Protein AF-X1L2M5-F1 (afdb_monomer)

Mean predicted aligned error: 8.26 Å

pLDDT: mean 87.55, std 12.47, range [47.31, 97.88]

Sequence (81 aa):
AHPRNRTRAKIIKEIIKDKFSDVIDIDPEGKNDLHRLFWTIMLGDFISYYIAIRTNIDPMPVKRIDYLKKRLVGSNLNMLH

InterPro domains:
  IPR019490 Bifunctional glucose-6-phosphate/mannose-6-phosphate isomerase, C-terminal [PF10432] (2-72)
  IPR046348 SIS domain superfamily [SSF53697] (5-66)

Solvent-accessible surface area (backbone atoms only — not comparable to full-atom values): 5057 Å² total; per-residue (Å²): 134,60,70,72,58,54,54,50,52,53,54,49,49,68,74,43,56,89,78,46,99,74,85,87,88,82,81,65,58,64,95,46,72,67,47,21,50,51,46,46,50,53,51,52,51,51,53,54,52,51,51,21,62,76,68,74,43,77,80,79,74,54,63,69,57,54,51,48,54,54,51,54,57,58,60,62,60,71,74,78,114

Radius of gyration: 19.5 Å; Cα contacts (8 Å, |Δi|>4): 22; chains: 1; bounding box: 48×34×45 Å

Structure (mmCIF, N/CA/C/O backbone):
data_AF-X1L2M5-F1
#
_entry.id   AF-X1L2M5-F1
#
loop_
_atom_site.group_PDB
_atom_site.id
_atom_site.type_symbol
_atom_site.label_atom_id
_atom_site.label_alt_id
_atom_site.label_comp_id
_atom_site.label_asym_id
_atom_site.label_entity_id
_atom_site.label_seq_id
_atom_site.pdbx_PDB_ins_code
_atom_site.Cartn_x
_atom_site.Cartn_y
_atom_site.Cartn_z
_atom_site.occupancy
_atom_site.B_iso_or_equiv
_atom_site.auth_seq_id
_atom_site.auth_comp_id
_atom_site.auth_asym_id
_atom_site.auth_atom_id
_atom_site.pdbx_PDB_model_num
ATOM 1 N N . ALA A 1 1 ? 7.650 -8.996 -13.569 1.00 70.81 1 ALA A N 1
ATOM 2 C CA . ALA A 1 1 ? 7.712 -9.735 -12.283 1.00 70.81 1 ALA A CA 1
ATOM 3 C C . ALA A 1 1 ? 8.340 -11.121 -12.467 1.00 70.81 1 ALA A C 1
ATOM 5 O O . ALA A 1 1 ? 8.113 -11.750 -13.498 1.00 70.81 1 ALA A O 1
ATOM 6 N N . HIS A 1 2 ? 9.107 -11.608 -11.486 1.00 88.38 2 HIS A N 1
ATOM 7 C CA . HIS A 1 2 ? 9.694 -12.956 -11.509 1.00 88.38 2 HIS A CA 1
ATOM 8 C C . HIS A 1 2 ? 8.598 -14.043 -11.375 1.00 88.38 2 HIS A C 1
ATOM 10 O O . HIS A 1 2 ? 7.692 -13.859 -10.555 1.00 88.38 2 HIS A O 1
ATOM 16 N N . PRO A 1 3 ? 8.663 -15.182 -12.101 1.00 92.75 3 PRO A N 1
ATOM 17 C CA . PRO A 1 3 ? 7.637 -16.236 -12.054 1.00 92.75 3 PRO A CA 1
ATOM 18 C C . PRO A 1 3 ? 7.286 -16.707 -10.637 1.00 92.75 3 PRO A C 1
ATOM 20 O O . PRO A 1 3 ? 6.114 -16.756 -10.277 1.00 92.75 3 PRO A O 1
ATOM 23 N N . ARG A 1 4 ? 8.301 -16.926 -9.788 1.00 95.31 4 ARG A N 1
ATOM 24 C CA . ARG A 1 4 ? 8.122 -17.299 -8.371 1.00 95.31 4 ARG A CA 1
ATOM 25 C C . ARG A 1 4 ? 7.230 -16.328 -7.586 1.00 95.31 4 ARG A C 1
ATOM 27 O O . ARG A 1 4 ? 6.452 -16.763 -6.743 1.00 95.31 4 ARG A O 1
ATOM 34 N N . ASN A 1 5 ? 7.325 -15.024 -7.856 1.00 92.81 5 ASN A N 1
ATOM 35 C CA . ASN A 1 5 ? 6.533 -14.019 -7.142 1.00 92.81 5 ASN A CA 1
ATOM 36 C C . ASN A 1 5 ? 5.063 -14.061 -7.576 1.00 92.81 5 ASN A C 1
ATOM 38 O O . ASN A 1 5 ? 4.187 -13.910 -6.730 1.00 92.81 5 ASN A O 1
ATOM 42 N N . ARG A 1 6 ? 4.787 -14.349 -8.857 1.00 91.19 6 ARG A N 1
ATOM 43 C CA . ARG A 1 6 ? 3.413 -14.557 -9.344 1.00 91.19 6 ARG A CA 1
ATOM 44 C C . ARG A 1 6 ? 2.769 -15.783 -8.704 1.00 91.19 6 ARG A C 1
ATOM 46 O O . ARG A 1 6 ? 1.628 -15.705 -8.266 1.00 91.19 6 ARG A O 1
ATOM 53 N N . THR A 1 7 ? 3.500 -16.894 -8.603 1.00 95.31 7 THR A N 1
ATOM 54 C CA . THR A 1 7 ? 3.001 -18.098 -7.920 1.00 95.31 7 THR A CA 1
ATOM 55 C C . THR A 1 7 ? 2.693 -17.814 -6.452 1.00 95.31 7 THR A C 1
ATOM 57 O O . THR A 1 7 ? 1.635 -18.201 -5.968 1.00 95.31 7 THR A O 1
ATOM 60 N N . ARG A 1 8 ? 3.568 -17.075 -5.755 1.00 95.00 8 ARG A N 1
ATOM 61 C CA . ARG A 1 8 ? 3.327 -16.684 -4.360 1.00 95.00 8 ARG A CA 1
ATOM 62 C C . ARG A 1 8 ? 2.053 -15.849 -4.204 1.00 95.00 8 ARG A C 1
ATOM 64 O O . ARG A 1 8 ? 1.285 -16.129 -3.294 1.00 95.00 8 ARG A O 1
ATOM 71 N N . ALA A 1 9 ? 1.820 -14.868 -5.078 1.00 92.19 9 ALA A N 1
ATOM 72 C CA . ALA A 1 9 ? 0.609 -14.046 -5.030 1.00 92.19 9 ALA A CA 1
ATOM 73 C C . ALA A 1 9 ? -0.668 -14.893 -5.187 1.00 92.19 9 ALA A C 1
ATOM 75 O O . ALA A 1 9 ? -1.588 -14.757 -4.384 1.00 92.19 9 ALA A O 1
ATOM 76 N N . LYS A 1 10 ? -0.681 -15.836 -6.143 1.00 93.75 10 LYS A N 1
ATOM 77 C CA . LYS A 1 10 ? -1.806 -16.769 -6.342 1.00 93.75 10 LYS A CA 1
ATOM 78 C C . LYS A 1 10 ? -2.087 -17.620 -5.100 1.00 93.75 10 LYS A C 1
ATOM 80 O O . LYS A 1 10 ? -3.218 -17.650 -4.632 1.00 93.75 10 LYS A O 1
ATOM 85 N N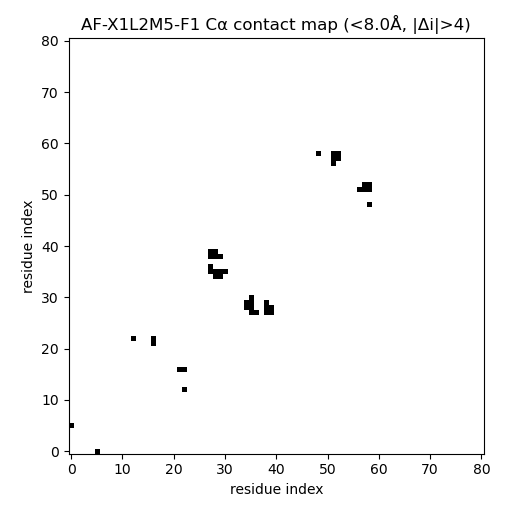 . ILE A 1 11 ? -1.050 -18.240 -4.533 1.00 95.69 11 ILE A N 1
ATOM 86 C CA . ILE A 1 11 ? -1.178 -19.069 -3.322 1.00 95.69 11 ILE A CA 1
ATOM 87 C C . ILE A 1 11 ?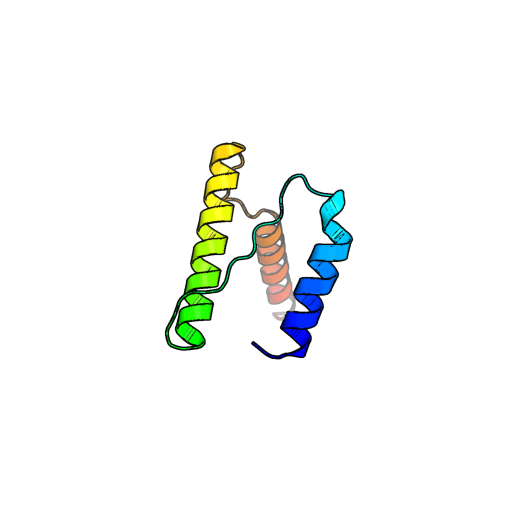 -1.688 -18.233 -2.140 1.00 95.69 11 ILE A C 1
ATOM 89 O O . ILE A 1 11 ? -2.561 -18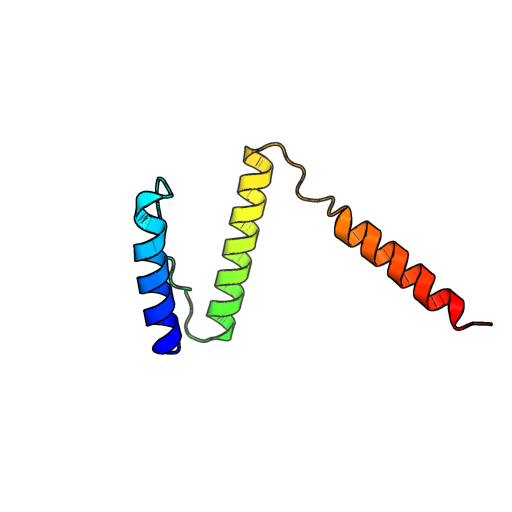.674 -1.402 1.00 95.69 11 ILE A O 1
ATOM 93 N N . ILE A 1 12 ? -1.174 -17.010 -1.956 1.00 94.56 12 ILE A N 1
ATOM 94 C CA . ILE A 1 12 ? -1.646 -16.122 -0.883 1.00 94.56 12 ILE A CA 1
ATOM 95 C C . ILE A 1 12 ? -3.131 -15.814 -1.064 1.00 94.56 12 ILE A C 1
ATOM 97 O O . ILE A 1 12 ? -3.876 -15.924 -0.093 1.00 94.56 12 ILE A O 1
ATOM 101 N N . LYS A 1 13 ? -3.567 -15.488 -2.287 1.00 92.75 13 LYS A N 1
ATOM 102 C CA . LYS A 1 13 ? -4.979 -15.230 -2.586 1.00 92.75 13 LYS A CA 1
ATOM 103 C C . LYS A 1 13 ? -5.858 -16.423 -2.209 1.00 92.75 13 LYS A C 1
ATOM 105 O O . LYS A 1 13 ? -6.873 -16.235 -1.550 1.00 92.75 13 LYS A O 1
ATOM 110 N N . GLU A 1 14 ? -5.440 -17.642 -2.544 1.00 93.56 14 GLU A N 1
ATOM 111 C CA . GLU A 1 14 ? -6.150 -18.871 -2.163 1.00 93.56 14 GLU A CA 1
ATOM 112 C C . GLU A 1 14 ? -6.234 -19.071 -0.642 1.00 93.56 14 GLU A C 1
ATOM 114 O O . GLU A 1 14 ? -7.281 -19.477 -0.145 1.00 93.56 14 GLU A O 1
ATOM 119 N N . ILE A 1 15 ? -5.168 -18.755 0.102 1.00 94.75 15 ILE A N 1
ATOM 120 C CA . ILE A 1 15 ? -5.120 -18.886 1.571 1.00 94.75 15 ILE A CA 1
ATOM 121 C C . ILE A 1 15 ? -6.054 -17.887 2.268 1.00 94.75 15 ILE A C 1
ATOM 123 O O . ILE A 1 15 ? -6.602 -18.188 3.332 1.00 94.75 15 ILE A O 1
ATOM 127 N N . ILE A 1 16 ? -6.198 -16.681 1.716 1.00 93.75 16 ILE A N 1
ATOM 128 C CA . ILE A 1 16 ? -6.922 -15.585 2.375 1.00 93.75 16 ILE A CA 1
ATOM 129 C C . ILE A 1 16 ? -8.342 -15.370 1.846 1.00 93.75 16 ILE A C 1
ATOM 131 O O . ILE A 1 16 ? -9.066 -14.581 2.449 1.00 93.75 16 ILE A O 1
ATOM 135 N N . LYS A 1 17 ? -8.745 -16.050 0.762 1.00 88.94 17 LYS A N 1
ATOM 136 C CA . LYS A 1 17 ? -10.024 -15.815 0.063 1.00 88.94 17 LYS A CA 1
ATOM 137 C C . LYS A 1 17 ? -11.254 -15.850 0.981 1.00 88.94 17 LYS A C 1
ATOM 139 O O . LYS 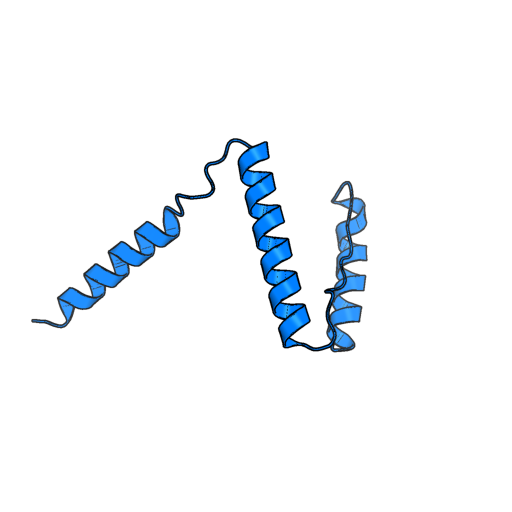A 1 17 ? -12.170 -15.073 0.772 1.00 88.94 17 LYS A O 1
ATOM 144 N N . ASP A 1 18 ? -11.241 -16.698 2.012 1.00 90.94 18 ASP 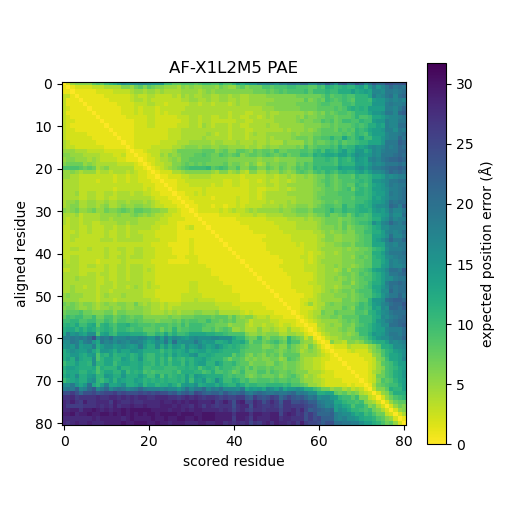A N 1
ATOM 145 C CA . ASP A 1 18 ? -12.371 -16.879 2.935 1.00 90.94 18 ASP A CA 1
ATOM 146 C C . ASP A 1 18 ? -12.241 -16.020 4.212 1.00 90.94 18 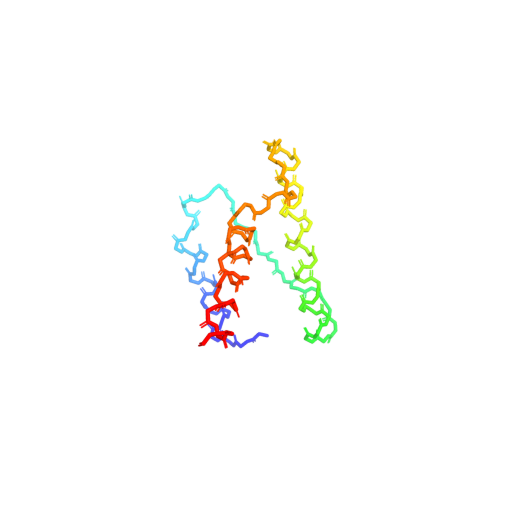ASP A C 1
ATOM 148 O O . ASP A 1 18 ? -13.093 -16.073 5.096 1.00 90.94 18 ASP A O 1
ATOM 152 N N . LYS A 1 19 ? -11.154 -15.245 4.351 1.00 94.25 19 LYS A N 1
ATOM 153 C CA . LYS A 1 19 ? -10.871 -14.408 5.535 1.00 94.25 19 LYS A CA 1
ATOM 154 C C . LYS A 1 19 ? -11.241 -12.940 5.358 1.00 94.25 19 LYS A C 1
ATOM 156 O O . LYS A 1 19 ? -11.295 -12.211 6.346 1.00 94.25 19 LYS A O 1
ATOM 161 N N . PHE A 1 20 ? -11.449 -12.502 4.124 1.00 90.31 20 PHE A N 1
ATOM 162 C CA . PHE A 1 20 ? -11.751 -11.118 3.787 1.00 90.31 20 PHE A CA 1
ATOM 163 C C . PHE A 1 20 ? -12.981 -11.073 2.891 1.00 90.31 20 PHE A C 1
ATOM 165 O O . PHE A 1 20 ? -13.232 -11.998 2.127 1.00 90.31 20 PHE A O 1
ATOM 172 N N . SER A 1 21 ? -13.742 -9.986 2.986 1.00 89.00 21 SER A N 1
ATOM 173 C CA . SER A 1 21 ? -14.932 -9.779 2.158 1.00 89.00 21 SER A CA 1
ATOM 174 C C . SER A 1 21 ? -14.605 -9.619 0.674 1.00 89.00 21 SER A C 1
ATOM 176 O O . SER A 1 21 ? -15.443 -9.929 -0.163 1.00 89.00 21 SER A O 1
ATOM 1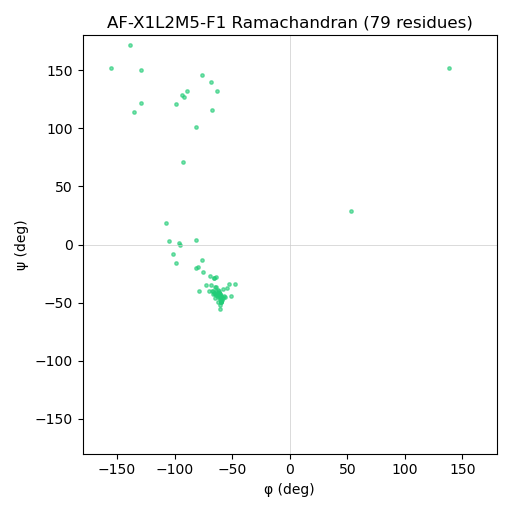78 N N . ASP A 1 22 ? -13.414 -9.104 0.358 1.00 88.56 22 ASP A N 1
ATOM 179 C CA . ASP A 1 22 ? -12.960 -8.890 -1.012 1.00 88.56 22 ASP A CA 1
ATOM 180 C C . ASP A 1 22 ? -11.424 -8.876 -1.095 1.00 88.56 22 ASP A C 1
ATOM 182 O O . ASP A 1 22 ? -10.739 -8.517 -0.129 1.00 88.56 22 ASP A O 1
ATOM 186 N N . VAL A 1 23 ? -10.885 -9.263 -2.253 1.00 89.75 23 VAL A N 1
ATOM 187 C CA . VAL A 1 23 ? -9.451 -9.234 -2.571 1.00 89.75 23 VAL A CA 1
ATOM 188 C C . VAL A 1 23 ? -9.263 -8.662 -3.971 1.00 89.75 23 VAL A C 1
ATOM 190 O O . VAL A 1 23 ? -9.607 -9.297 -4.971 1.00 89.75 23 VAL A O 1
ATOM 193 N N . ILE A 1 24 ? -8.640 -7.487 -4.033 1.00 91.12 24 ILE A N 1
ATOM 194 C CA . ILE A 1 24 ? -8.404 -6.746 -5.271 1.00 91.12 24 ILE A CA 1
ATOM 195 C C . ILE A 1 24 ? -6.968 -6.996 -5.740 1.00 91.12 24 ILE A C 1
ATOM 197 O O . ILE A 1 24 ? -6.014 -6.690 -5.024 1.00 91.12 24 ILE A O 1
ATOM 201 N N . ASP A 1 25 ? -6.818 -7.533 -6.953 1.00 90.38 25 ASP A N 1
ATOM 202 C CA . ASP A 1 25 ? -5.523 -7.637 -7.628 1.00 90.38 25 ASP A CA 1
ATOM 203 C C . ASP A 1 25 ? -5.271 -6.369 -8.448 1.00 90.38 25 ASP A C 1
ATOM 205 O O . ASP A 1 25 ? -6.139 -5.923 -9.198 1.00 90.38 25 ASP A O 1
ATOM 209 N N . ILE A 1 26 ? -4.074 -5.796 -8.317 1.00 91.81 26 ILE A N 1
ATOM 210 C CA . ILE A 1 26 ? -3.674 -4.582 -9.030 1.00 91.81 26 ILE A CA 1
ATOM 211 C C . ILE A 1 26 ? -2.331 -4.837 -9.706 1.00 91.81 26 ILE A C 1
ATOM 213 O O . ILE A 1 26 ? -1.337 -5.132 -9.038 1.00 91.81 26 ILE A O 1
ATOM 217 N N . ASP A 1 27 ? -2.300 -4.687 -11.027 1.00 91.25 27 ASP A N 1
ATOM 218 C CA . ASP A 1 27 ? -1.063 -4.694 -11.799 1.00 91.25 27 ASP A CA 1
ATOM 219 C C . ASP A 1 27 ? -0.560 -3.254 -11.995 1.00 91.25 27 ASP A C 1
ATOM 221 O O . ASP A 1 27 ? -1.320 -2.404 -12.459 1.00 91.25 27 ASP A O 1
ATOM 225 N N . PRO A 1 28 ? 0.714 -2.955 -11.673 1.00 93.31 28 PRO A N 1
ATOM 226 C CA . PRO A 1 28 ? 1.259 -1.617 -11.852 1.00 93.31 28 PRO A CA 1
ATOM 227 C C . PRO A 1 28 ? 1.290 -1.154 -13.305 1.00 93.31 28 PRO A C 1
ATOM 229 O O . PRO A 1 28 ? 1.841 -1.842 -14.172 1.00 93.31 28 PRO A O 1
ATOM 232 N N . GLU A 1 29 ? 0.806 0.060 -13.557 1.00 94.81 29 GLU A N 1
ATOM 233 C CA . GLU A 1 29 ? 0.906 0.673 -14.879 1.00 94.81 29 GLU A CA 1
ATOM 234 C C . GLU A 1 29 ? 2.319 1.199 -15.158 1.00 94.81 29 GLU A C 1
ATOM 236 O O . GLU A 1 29 ? 3.032 1.682 -14.276 1.00 94.81 29 GLU A O 1
ATOM 241 N N . GLY A 1 30 ? 2.734 1.118 -16.424 1.00 94.69 30 GLY A N 1
ATOM 242 C CA . GLY A 1 30 ? 3.948 1.771 -16.900 1.00 94.69 30 GLY A CA 1
ATOM 243 C C . GLY A 1 30 ? 4.809 0.936 -17.843 1.00 94.69 30 GLY A C 1
ATOM 244 O O . GLY A 1 30 ? 4.860 -0.294 -17.792 1.00 94.69 30 GLY A O 1
ATOM 245 N N . LYS A 1 31 ? 5.534 1.645 -18.716 1.00 94.88 31 LYS A N 1
ATOM 246 C CA . LYS A 1 31 ? 6.357 1.060 -19.792 1.00 94.88 31 LYS A CA 1
ATOM 247 C C . LYS A 1 31 ? 7.666 0.434 -19.297 1.00 94.88 31 LYS A C 1
ATOM 249 O O . LYS A 1 31 ? 8.209 -0.440 -19.961 1.00 94.88 31 LYS A O 1
ATOM 254 N N . ASN A 1 32 ? 8.175 0.862 -18.144 1.00 95.81 32 ASN A N 1
ATOM 255 C CA . ASN A 1 32 ? 9.426 0.375 -17.559 1.00 95.81 32 ASN A CA 1
ATOM 256 C C . ASN A 1 32 ? 9.294 0.189 -16.037 1.00 95.81 32 ASN A C 1
ATOM 258 O O . ASN A 1 32 ? 8.274 0.551 -15.447 1.00 95.81 32 ASN A O 1
ATOM 262 N N . ASP A 1 33 ? 10.315 -0.405 -15.415 1.00 94.56 33 ASP A N 1
ATOM 263 C CA . ASP A 1 33 ? 10.295 -0.731 -13.984 1.00 94.56 33 ASP A CA 1
ATOM 264 C C . ASP A 1 33 ? 10.214 0.509 -13.090 1.00 94.56 33 ASP A C 1
ATOM 266 O O . ASP A 1 33 ? 9.504 0.486 -12.089 1.00 94.56 33 ASP A O 1
ATOM 270 N N . LEU A 1 34 ? 10.880 1.603 -13.470 1.00 97.19 34 LEU A N 1
ATOM 271 C CA . LEU A 1 34 ? 10.875 2.838 -12.689 1.00 97.19 34 LEU A CA 1
ATOM 272 C C . LEU A 1 34 ? 9.488 3.490 -12.668 1.00 97.19 34 LEU A C 1
ATOM 274 O O . LEU A 1 34 ? 9.016 3.906 -11.615 1.00 97.19 34 LEU A O 1
ATOM 278 N N . HIS A 1 35 ? 8.807 3.529 -13.815 1.00 97.25 35 HIS A N 1
ATOM 279 C CA . HIS A 1 35 ? 7.435 4.021 -13.898 1.00 97.25 35 HIS A CA 1
ATOM 280 C C . HIS A 1 35 ? 6.503 3.150 -13.046 1.00 97.25 35 HIS A C 1
ATOM 282 O O . HIS A 1 35 ? 5.806 3.681 -12.189 1.00 97.25 35 HIS A O 1
ATOM 288 N N . ARG A 1 36 ? 6.555 1.819 -13.196 1.00 96.44 36 ARG A N 1
ATOM 289 C CA . ARG A 1 36 ? 5.732 0.904 -12.384 1.00 96.44 36 ARG A CA 1
ATOM 290 C C . ARG A 1 36 ? 5.969 1.072 -10.884 1.00 96.44 36 ARG A C 1
ATOM 292 O O . ARG A 1 36 ? 5.020 1.003 -10.105 1.00 96.44 36 ARG A O 1
ATOM 299 N N . LEU A 1 37 ? 7.218 1.312 -10.481 1.00 96.31 37 LEU A N 1
ATOM 300 C CA . LEU A 1 37 ? 7.574 1.596 -9.093 1.00 96.31 37 LEU A CA 1
ATOM 301 C C . LEU A 1 37 ? 6.875 2.865 -8.593 1.00 96.31 37 LEU A C 1
ATOM 303 O O . LEU A 1 37 ? 6.150 2.800 -7.603 1.00 96.31 37 LEU A O 1
ATOM 307 N N . PHE A 1 38 ? 7.052 3.994 -9.283 1.00 97.75 38 PHE A N 1
ATOM 308 C CA . PHE A 1 38 ? 6.436 5.258 -8.872 1.00 97.75 38 PHE A CA 1
ATOM 309 C C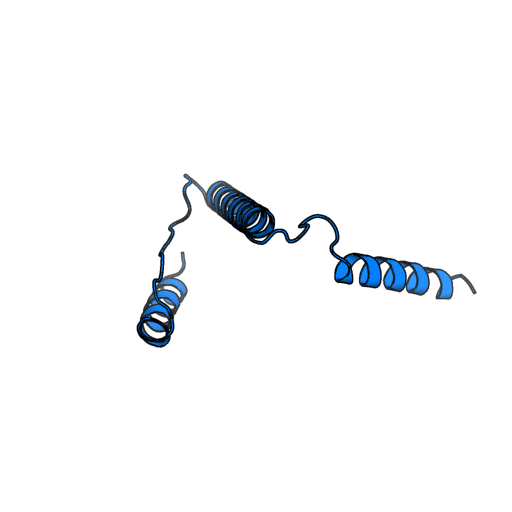 . PHE A 1 38 ? 4.911 5.212 -8.917 1.00 97.75 38 PHE A C 1
ATOM 311 O O . PHE A 1 38 ? 4.273 5.698 -7.988 1.00 97.75 38 PHE A O 1
ATOM 318 N N . TRP A 1 39 ? 4.326 4.576 -9.933 1.00 97.88 39 TRP A N 1
ATOM 319 C CA . TRP A 1 39 ? 2.879 4.392 -10.022 1.00 97.88 39 TRP A CA 1
ATOM 320 C C . TRP A 1 39 ? 2.338 3.642 -8.800 1.00 97.88 39 TRP A C 1
ATOM 322 O O . TRP A 1 39 ? 1.378 4.082 -8.172 1.00 97.88 39 TRP A O 1
ATOM 332 N N . THR A 1 40 ? 3.009 2.556 -8.398 1.00 96.62 40 THR A N 1
ATOM 333 C CA . THR A 1 40 ? 2.604 1.758 -7.229 1.00 96.62 40 THR A CA 1
ATOM 334 C C . THR A 1 40 ? 2.735 2.551 -5.928 1.00 96.62 40 THR A C 1
ATOM 336 O O . THR A 1 40 ? 1.849 2.473 -5.079 1.00 96.62 40 THR A O 1
ATOM 339 N N . ILE A 1 41 ? 3.819 3.324 -5.771 1.00 97.44 41 ILE A N 1
ATOM 340 C CA . ILE A 1 41 ? 4.033 4.185 -4.597 1.00 97.44 41 ILE A CA 1
ATOM 341 C C . ILE A 1 41 ? 2.910 5.218 -4.496 1.00 97.44 41 ILE A C 1
ATOM 343 O O . ILE A 1 41 ? 2.238 5.291 -3.472 1.00 97.44 41 ILE A O 1
ATOM 347 N N . MET A 1 42 ? 2.653 5.957 -5.579 1.00 97.69 42 MET A N 1
ATOM 348 C CA . MET A 1 42 ? 1.626 6.999 -5.587 1.00 97.69 42 MET A CA 1
ATOM 349 C C . MET A 1 42 ? 0.233 6.435 -5.308 1.00 97.69 42 MET A C 1
ATOM 351 O O . MET A 1 42 ? -0.520 7.019 -4.530 1.00 97.69 42 MET A O 1
ATOM 355 N N . LEU A 1 43 ? -0.108 5.286 -5.899 1.00 97.69 43 LEU A N 1
ATOM 356 C CA . LEU A 1 43 ? -1.378 4.622 -5.622 1.00 97.69 43 LEU A CA 1
ATOM 357 C C . LEU A 1 43 ? -1.512 4.268 -4.131 1.00 97.69 43 LEU A C 1
ATOM 359 O O . LEU A 1 43 ? -2.545 4.552 -3.523 1.00 97.69 43 LEU A O 1
ATOM 363 N N . GLY A 1 44 ? -0.471 3.683 -3.532 1.00 95.81 44 GLY A N 1
ATOM 364 C CA . GLY A 1 44 ? -0.455 3.337 -2.108 1.00 95.81 44 GLY A CA 1
ATOM 365 C C . GLY A 1 44 ? -0.595 4.555 -1.189 1.00 95.81 44 GLY A C 1
ATOM 366 O O . GLY A 1 44 ? -1.341 4.498 -0.204 1.00 95.81 44 GLY A O 1
ATOM 367 N N . ASP A 1 45 ? 0.056 5.665 -1.538 1.00 94.81 45 ASP A N 1
ATOM 368 C CA . ASP A 1 45 ? -0.019 6.922 -0.789 1.00 94.81 45 ASP A CA 1
ATOM 369 C C . ASP A 1 45 ? -1.434 7.515 -0.832 1.00 94.81 45 ASP A C 1
ATOM 371 O O . ASP A 1 45 ? -1.992 7.862 0.214 1.00 94.81 45 ASP A O 1
ATOM 375 N N . PHE A 1 46 ? -2.068 7.562 -2.010 1.00 95.75 46 PHE A N 1
ATOM 376 C CA . PHE A 1 46 ? -3.437 8.069 -2.141 1.00 95.75 46 PHE A CA 1
ATOM 377 C C . PHE A 1 46 ? -4.470 7.186 -1.441 1.00 95.75 46 PHE A C 1
ATOM 379 O O . PHE A 1 46 ? -5.369 7.719 -0.787 1.00 95.75 46 PHE A O 1
ATOM 386 N N . ILE A 1 47 ? -4.340 5.856 -1.524 1.00 95.62 47 ILE A N 1
ATOM 387 C CA . ILE A 1 47 ? -5.212 4.927 -0.787 1.00 95.62 47 ILE A CA 1
ATOM 388 C C . ILE A 1 47 ? -5.094 5.184 0.719 1.00 95.62 47 ILE A C 1
ATOM 390 O O . ILE A 1 47 ? -6.107 5.346 1.402 1.00 95.62 47 ILE A O 1
ATOM 394 N N . SER A 1 48 ? -3.865 5.264 1.233 1.00 93.38 48 SER A N 1
ATOM 395 C CA . SER A 1 48 ? -3.606 5.487 2.660 1.00 93.38 48 SER A CA 1
ATOM 396 C C . SER A 1 48 ? -4.170 6.829 3.133 1.00 93.38 48 SER A C 1
ATOM 398 O O . SER A 1 48 ? -4.838 6.896 4.167 1.00 93.38 48 SER A O 1
ATOM 400 N N . TYR A 1 49 ? -3.956 7.886 2.347 1.00 92.69 49 TYR A N 1
ATOM 401 C CA . TYR A 1 49 ? -4.482 9.220 2.621 1.00 92.69 49 TYR A CA 1
ATOM 402 C C . TYR A 1 49 ? -6.017 9.251 2.621 1.00 92.69 49 TYR A C 1
ATOM 404 O O . TYR A 1 49 ? -6.631 9.787 3.545 1.00 92.69 49 TYR A O 1
ATOM 412 N N . TYR A 1 50 ? -6.652 8.623 1.628 1.00 94.62 50 TYR A N 1
ATOM 413 C CA . TYR A 1 50 ? -8.108 8.552 1.545 1.00 94.62 50 TYR A CA 1
ATOM 414 C C . TYR A 1 50 ? -8.719 7.807 2.740 1.00 94.62 50 TYR A C 1
ATOM 416 O O . TYR A 1 50 ? -9.695 8.276 3.329 1.00 94.62 50 TYR A O 1
ATOM 424 N N . ILE A 1 51 ? -8.130 6.675 3.142 1.00 93.62 51 ILE A N 1
ATOM 425 C CA . ILE A 1 51 ? -8.578 5.919 4.320 1.00 93.62 51 ILE A CA 1
ATOM 426 C C . ILE A 1 51 ? -8.456 6.772 5.588 1.00 93.62 51 ILE A C 1
ATOM 428 O O . ILE A 1 51 ? -9.379 6.768 6.402 1.00 93.62 51 ILE A O 1
ATOM 432 N N . ALA A 1 52 ? -7.369 7.528 5.755 1.00 92.88 52 ALA A N 1
ATOM 433 C CA . ALA A 1 52 ? -7.186 8.412 6.905 1.00 92.88 52 ALA A CA 1
ATOM 434 C C . ALA A 1 52 ? -8.314 9.455 7.010 1.00 92.88 52 ALA A C 1
ATOM 436 O O . ALA A 1 52 ? -8.967 9.559 8.049 1.00 92.88 52 ALA A O 1
ATOM 437 N N . ILE A 1 53 ? -8.648 10.121 5.896 1.00 91.81 53 ILE A N 1
ATOM 438 C CA . ILE A 1 53 ? -9.785 11.055 5.834 1.00 91.81 53 ILE A CA 1
ATOM 439 C C . ILE A 1 53 ? -11.097 10.344 6.180 1.00 91.81 53 ILE A C 1
ATOM 441 O O . ILE A 1 53 ? -11.864 10.821 7.014 1.00 91.81 53 ILE A O 1
ATOM 445 N N . ARG A 1 54 ? -11.368 9.186 5.565 1.00 94.94 54 ARG A N 1
ATOM 446 C CA . ARG A 1 54 ? -12.619 8.437 5.783 1.00 94.94 54 ARG A CA 1
ATOM 447 C C . ARG A 1 54 ? -12.789 7.934 7.212 1.00 94.94 54 ARG A C 1
ATOM 449 O O . ARG A 1 54 ? -13.921 7.747 7.650 1.00 94.94 54 ARG A O 1
ATOM 456 N N . THR A 1 55 ? -11.688 7.697 7.913 1.00 94.56 55 THR A N 1
ATOM 457 C CA . THR A 1 55 ? -11.667 7.208 9.297 1.00 94.56 55 THR A CA 1
ATOM 458 C C . THR A 1 55 ? -11.521 8.331 10.327 1.00 94.56 55 THR A C 1
ATOM 460 O O . THR A 1 55 ? -11.488 8.040 11.520 1.00 94.56 55 THR A O 1
ATOM 463 N N . ASN A 1 56 ? -11.461 9.602 9.897 1.00 90.56 56 ASN A N 1
ATOM 464 C CA . ASN A 1 56 ? -11.146 10.764 10.742 1.00 90.56 56 ASN A CA 1
ATOM 465 C C . ASN A 1 56 ? -9.836 10.602 11.540 1.00 90.56 56 ASN A C 1
ATOM 467 O O . ASN A 1 56 ? -9.684 11.156 12.631 1.00 90.56 56 ASN A O 1
ATOM 471 N N . ILE A 1 57 ? -8.885 9.836 11.007 1.00 88.25 57 ILE A N 1
ATOM 472 C CA . ILE A 1 57 ? -7.535 9.727 11.554 1.00 88.25 57 ILE A CA 1
ATOM 473 C C . ILE A 1 57 ? -6.680 10.775 10.852 1.00 88.25 57 ILE A C 1
ATOM 475 O O . ILE A 1 57 ? -6.619 10.798 9.628 1.00 88.25 57 ILE A O 1
ATOM 479 N N . ASP A 1 58 ? -5.998 11.626 11.617 1.00 82.94 58 ASP A N 1
ATOM 480 C CA . ASP A 1 58 ? -5.034 12.571 11.055 1.00 82.94 58 ASP A CA 1
ATOM 481 C C . ASP A 1 58 ? -3.818 11.803 10.488 1.00 82.94 58 ASP A C 1
ATOM 483 O O . ASP A 1 58 ? -3.104 11.148 11.258 1.00 82.94 58 ASP A O 1
ATOM 487 N N . PRO A 1 59 ? -3.567 11.840 9.162 1.00 79.69 59 PRO A N 1
ATOM 488 C CA . PRO A 1 59 ? -2.447 11.129 8.550 1.00 79.69 59 PRO A CA 1
ATOM 489 C C . PRO A 1 59 ? -1.095 11.820 8.774 1.00 79.69 59 PRO A C 1
ATOM 491 O O . PRO A 1 59 ? -0.057 11.215 8.502 1.00 79.69 59 PRO A O 1
ATOM 494 N N . MET A 1 60 ? -1.080 13.078 9.226 1.00 78.69 60 MET A N 1
ATOM 495 C CA . MET A 1 60 ? 0.127 13.907 9.273 1.00 78.69 60 MET A CA 1
ATOM 496 C C . MET A 1 60 ? 1.061 13.589 10.465 1.00 78.69 60 MET A C 1
ATOM 498 O O . MET A 1 60 ? 2.280 13.541 10.269 1.00 78.69 60 MET A O 1
ATOM 502 N N . PRO A 1 61 ? 0.566 13.313 11.691 1.00 80.00 61 PRO A N 1
ATOM 503 C CA . PRO A 1 61 ? 1.405 13.009 12.841 1.00 80.00 61 PRO A CA 1
ATOM 504 C C . PRO A 1 61 ? 1.845 11.544 12.841 1.00 80.00 61 PRO A C 1
ATOM 506 O O . PRO A 1 61 ? 1.143 10.647 13.317 1.00 80.00 61 PRO A O 1
ATOM 509 N N . VAL A 1 62 ? 3.081 11.283 12.421 1.00 78.56 62 VAL A N 1
ATOM 510 C CA . VAL A 1 62 ? 3.690 9.955 12.569 1.00 78.56 62 VAL A CA 1
ATOM 511 C C . VAL A 1 62 ? 4.475 9.898 13.881 1.00 78.56 62 VAL A C 1
ATOM 513 O O . VAL A 1 62 ? 5.703 9.824 13.891 1.00 78.56 62 VAL A O 1
ATOM 516 N N . LYS A 1 63 ? 3.758 9.884 15.017 1.00 79.56 63 LYS A N 1
ATOM 517 C CA . LYS A 1 63 ? 4.333 9.951 16.385 1.00 79.56 63 LYS A CA 1
ATOM 518 C C . LYS A 1 63 ? 5.506 8.988 16.626 1.00 79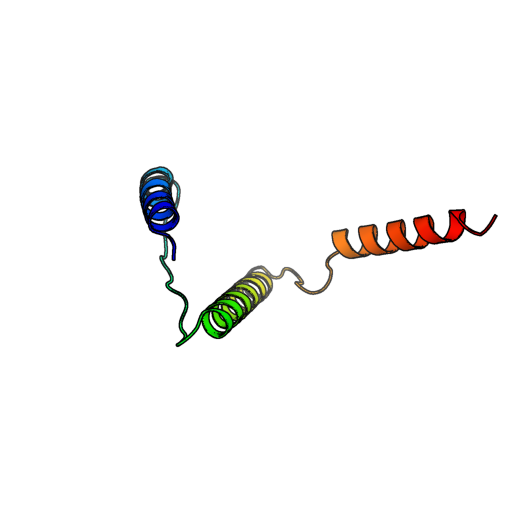.56 63 LYS A C 1
ATOM 520 O O . LYS A 1 63 ? 6.438 9.310 17.359 1.00 79.56 63 LYS A O 1
ATOM 525 N N . ARG A 1 64 ? 5.477 7.800 16.008 1.00 80.75 64 ARG A N 1
ATOM 526 C CA . ARG A 1 64 ? 6.571 6.812 16.081 1.00 80.75 64 ARG A CA 1
ATOM 527 C C . ARG A 1 64 ? 7.844 7.282 15.370 1.00 80.75 64 ARG A C 1
ATOM 529 O O . ARG A 1 64 ? 8.933 7.071 15.895 1.00 80.75 64 ARG A O 1
ATOM 536 N N . ILE A 1 65 ? 7.715 7.931 14.212 1.00 82.69 65 ILE A N 1
ATOM 537 C CA . ILE A 1 65 ? 8.849 8.528 13.493 1.00 82.69 65 ILE A CA 1
ATOM 538 C C . ILE A 1 65 ? 9.373 9.737 14.263 1.00 82.69 65 ILE A C 1
ATOM 540 O O . ILE A 1 65 ? 10.584 9.878 14.391 1.00 82.69 65 ILE A O 1
ATOM 544 N N . ASP A 1 66 ? 8.502 10.565 14.837 1.00 84.81 66 ASP A N 1
ATOM 545 C CA . ASP A 1 66 ? 8.942 11.694 15.667 1.00 84.81 66 ASP A CA 1
ATOM 546 C C . ASP A 1 66 ? 9.728 11.221 16.893 1.00 84.81 66 ASP A C 1
ATOM 548 O O . ASP A 1 66 ? 10.775 11.777 17.224 1.00 84.81 66 ASP A O 1
ATOM 552 N N . TYR A 1 67 ? 9.261 10.153 17.545 1.00 86.44 67 TYR A N 1
ATOM 553 C CA . TYR A 1 67 ? 9.980 9.506 18.639 1.00 86.44 67 TYR A CA 1
ATOM 554 C C . TYR A 1 67 ? 11.350 8.972 18.194 1.00 86.44 67 TYR A C 1
ATOM 556 O O . TYR A 1 67 ? 12.355 9.230 18.859 1.00 86.44 67 TYR A O 1
ATOM 564 N N . LEU A 1 68 ? 11.408 8.278 17.052 1.00 88.06 68 LEU A N 1
ATOM 565 C CA . LEU A 1 68 ? 12.660 7.785 16.478 1.00 88.06 68 LEU A CA 1
ATOM 566 C C . LEU A 1 68 ? 13.632 8.934 16.174 1.00 88.06 68 LEU A C 1
ATOM 568 O O . LEU A 1 68 ? 14.778 8.891 16.613 1.00 88.06 68 LEU A O 1
ATOM 572 N N . LYS A 1 69 ? 13.170 9.987 15.488 1.00 86.00 69 LYS A N 1
ATOM 573 C CA . LYS A 1 69 ? 13.970 11.179 15.164 1.00 86.00 69 LYS A CA 1
ATOM 574 C C . LYS A 1 69 ? 14.545 11.820 16.429 1.00 86.00 69 LYS A C 1
ATOM 576 O O . LYS A 1 69 ? 15.738 12.100 16.475 1.00 86.00 69 LYS A O 1
ATOM 581 N N . LYS A 1 70 ? 13.733 11.980 17.481 1.00 90.62 70 LYS A N 1
ATOM 582 C CA . LYS A 1 70 ? 14.185 12.513 18.780 1.00 90.62 70 LYS A CA 1
ATOM 583 C C . LYS A 1 70 ? 15.272 11.646 19.422 1.00 90.62 70 LYS A C 1
ATOM 585 O O . LYS A 1 70 ? 16.254 12.181 19.928 1.00 90.62 70 LYS A O 1
ATOM 590 N N . ARG A 1 71 ? 15.125 10.316 19.385 1.00 88.56 71 ARG A N 1
ATOM 591 C CA . ARG A 1 71 ? 16.129 9.376 19.913 1.00 88.56 71 ARG A CA 1
ATOM 592 C C . ARG A 1 71 ? 17.445 9.444 19.137 1.00 88.56 71 ARG A C 1
ATOM 594 O O . ARG A 1 71 ? 18.491 9.485 19.771 1.00 88.56 71 ARG A O 1
ATOM 601 N N . LEU A 1 72 ? 17.388 9.515 17.806 1.00 86.62 72 LEU A N 1
ATOM 602 C CA . LEU A 1 72 ? 18.578 9.601 16.951 1.00 86.62 72 LEU A CA 1
ATOM 603 C C . LEU A 1 72 ? 19.362 10.906 17.159 1.00 86.62 72 LEU A C 1
ATOM 605 O O . LEU A 1 72 ? 20.588 10.882 17.164 1.00 86.62 72 LEU A O 1
ATOM 609 N N . VAL A 1 73 ? 18.680 12.031 17.404 1.00 88.50 73 VAL A N 1
ATOM 610 C CA . VAL A 1 73 ? 19.350 13.295 17.769 1.00 88.50 73 VAL A CA 1
ATOM 611 C C . VAL A 1 73 ? 20.088 13.164 19.109 1.00 88.50 73 VAL A C 1
ATOM 613 O O . VAL A 1 73 ? 21.229 13.604 19.221 1.00 88.50 73 VAL A O 1
ATOM 616 N N . GLY A 1 74 ? 19.484 12.502 20.103 1.00 65.88 74 GLY A N 1
ATOM 617 C CA . GLY A 1 74 ? 20.139 12.218 21.387 1.00 65.88 74 GLY A CA 1
ATOM 618 C C . GLY A 1 74 ? 21.334 11.261 21.279 1.00 65.88 74 GLY A C 1
ATOM 619 O O . GLY A 1 74 ? 22.280 11.378 22.050 1.00 65.88 74 GLY A O 1
ATOM 620 N N . SER A 1 75 ? 21.335 10.351 20.300 1.00 58.03 75 SER A N 1
ATOM 621 C CA . SER A 1 75 ? 22.473 9.463 20.020 1.00 58.03 75 SER A CA 1
ATOM 622 C C . SER A 1 75 ? 23.691 10.199 19.446 1.00 58.03 75 SER A C 1
ATOM 624 O O . SER A 1 75 ? 24.812 9.757 19.679 1.00 58.03 75 SER A O 1
ATOM 626 N N . ASN A 1 76 ? 23.495 11.329 18.754 1.00 55.31 76 ASN A N 1
ATOM 627 C CA . ASN A 1 76 ? 24.588 12.128 18.180 1.00 55.31 76 ASN A CA 1
ATOM 628 C C . ASN A 1 76 ? 25.296 13.045 19.197 1.00 55.31 76 ASN A C 1
ATOM 630 O O . ASN A 1 76 ? 26.422 13.461 18.943 1.00 55.31 76 ASN A O 1
ATOM 634 N N . LEU A 1 77 ? 24.676 13.361 20.341 1.00 53.84 77 LEU A N 1
ATOM 635 C CA . LEU A 1 77 ? 25.283 14.217 21.377 1.00 53.84 77 LEU A CA 1
ATOM 636 C C . LEU A 1 77 ? 26.255 13.462 22.301 1.00 53.84 77 LEU A C 1
ATOM 638 O O . LEU A 1 77 ? 27.136 14.079 22.887 1.00 53.84 77 LEU A O 1
ATOM 642 N N . ASN A 1 78 ? 26.161 12.130 22.377 1.00 50.12 78 ASN A N 1
ATOM 643 C CA . ASN A 1 78 ? 27.063 11.293 23.183 1.00 50.12 78 ASN A CA 1
ATOM 644 C C . ASN A 1 78 ? 28.413 10.991 22.500 1.00 50.12 78 ASN A C 1
ATOM 646 O O . ASN A 1 78 ? 29.197 10.217 23.035 1.00 50.12 78 ASN A O 1
ATOM 650 N N . MET A 1 79 ? 28.676 11.563 21.319 1.00 50.59 79 MET A N 1
ATOM 651 C CA . MET A 1 79 ? 29.953 11.436 20.596 1.00 50.59 79 MET A CA 1
ATOM 652 C C . MET A 1 79 ? 30.806 12.722 20.680 1.00 50.59 79 MET A C 1
ATOM 654 O O . MET A 1 79 ? 31.867 12.795 20.070 1.00 50.59 79 MET A O 1
ATOM 658 N N . LEU A 1 80 ? 30.347 13.743 21.420 1.00 49.44 80 LEU A N 1
ATOM 659 C CA . LEU A 1 80 ? 31.054 15.019 21.627 1.00 49.44 80 LEU A CA 1
ATOM 660 C C . LEU A 1 80 ? 31.649 15.180 23.041 1.00 49.44 80 LEU A C 1
ATOM 662 O O . LEU A 1 80 ? 31.983 16.296 23.436 1.00 49.44 80 LEU A O 1
ATOM 666 N N . HIS A 1 81 ? 31.816 14.082 23.782 1.00 47.31 81 HIS A N 1
ATOM 667 C CA . HIS A 1 81 ? 32.599 14.035 25.020 1.00 47.31 81 HIS A CA 1
ATOM 668 C C . HIS A 1 81 ? 33.651 12.935 24.947 1.00 47.31 81 HIS A C 1
ATOM 670 O O . HIS A 1 81 ? 33.290 11.815 24.521 1.00 47.31 81 HIS A O 1
#

Secondary structure (DSSP, 8-state):
--HHHHHHHHHHHHHHTTTSS-----PPP-SSHHHHHHHHHHHHHHHHHHHHHHTT--SS--HHHHHHHHHHHHHHHTT--

Foldseek 3Di:
DDPVVVVVVVVVCVVCVVVDPDDDDDQFDDDDPVNSVVSVVVVVVVVVVVVCVVVVHDPPDPVVVVVVVVVVVVVVVVVVD

Organism: NCBI:txid412755